Protein AF-A0A534V778-F1 (afdb_monomer)

Structure (mmCIF, N/CA/C/O backbone):
data_AF-A0A534V778-F1
#
_entry.id   AF-A0A534V778-F1
#
loop_
_atom_site.group_PDB
_atom_site.id
_atom_site.type_symbol
_atom_site.label_atom_id
_atom_site.label_alt_id
_atom_site.label_comp_id
_atom_site.label_asym_id
_atom_site.label_entity_id
_atom_site.label_seq_id
_atom_site.pdbx_PDB_ins_code
_atom_site.Cartn_x
_atom_site.Cartn_y
_atom_site.Cartn_z
_atom_site.occupancy
_atom_site.B_iso_or_equiv
_atom_site.auth_seq_id
_atom_site.auth_comp_id
_atom_site.auth_asym_id
_atom_site.auth_atom_id
_atom_site.pdbx_PDB_model_num
ATOM 1 N N . ASP A 1 1 ? 3.805 -15.260 -26.348 1.00 37.50 1 ASP A N 1
ATOM 2 C CA . ASP A 1 1 ? 5.259 -15.353 -26.569 1.00 37.50 1 ASP A CA 1
ATOM 3 C C . ASP A 1 1 ? 5.993 -15.102 -25.253 1.00 37.50 1 ASP A C 1
ATOM 5 O O . ASP A 1 1 ? 5.665 -14.122 -24.581 1.00 37.50 1 ASP A O 1
ATOM 9 N N . ARG A 1 2 ? 6.857 -16.034 -24.822 1.00 40.66 2 ARG A N 1
ATOM 10 C CA . ARG A 1 2 ? 7.474 -16.057 -23.475 1.00 40.66 2 ARG A CA 1
ATOM 11 C C . ARG A 1 2 ? 8.843 -15.369 -23.491 1.00 40.66 2 ARG A C 1
ATOM 13 O O . ARG A 1 2 ? 9.596 -15.509 -24.445 1.00 40.66 2 ARG A O 1
ATOM 20 N N . PHE A 1 3 ? 9.152 -14.636 -22.422 1.00 55.75 3 PHE A N 1
ATOM 21 C CA . PHE A 1 3 ? 10.410 -13.904 -22.260 1.00 55.75 3 PHE A CA 1
ATOM 22 C C . PHE A 1 3 ? 11.636 -14.821 -22.369 1.00 55.75 3 PHE A C 1
ATOM 24 O O . PHE A 1 3 ? 11.654 -15.916 -21.807 1.00 55.75 3 PHE A O 1
ATOM 31 N N . ARG A 1 4 ? 12.682 -14.331 -23.043 1.00 52.38 4 ARG A N 1
ATOM 32 C CA . ARG A 1 4 ? 14.013 -14.943 -23.086 1.00 52.38 4 ARG A CA 1
ATOM 33 C C . ARG A 1 4 ? 15.023 -13.935 -22.550 1.00 52.38 4 ARG A C 1
ATOM 35 O O . ARG A 1 4 ? 15.209 -12.872 -23.135 1.00 52.38 4 ARG A O 1
ATOM 42 N N . GLN A 1 5 ? 15.642 -14.262 -21.424 1.00 56.53 5 GLN A N 1
ATOM 43 C CA . GLN A 1 5 ? 16.745 -13.489 -20.864 1.00 56.53 5 GLN A CA 1
ATOM 44 C C . GLN A 1 5 ? 18.024 -13.831 -21.643 1.00 56.53 5 GLN A C 1
ATOM 46 O O . GLN A 1 5 ? 18.310 -15.006 -21.868 1.00 56.53 5 GLN A O 1
ATOM 51 N N . ALA A 1 6 ? 18.766 -12.819 -22.097 1.00 53.12 6 ALA A N 1
ATOM 52 C CA . ALA A 1 6 ? 20.103 -13.024 -22.656 1.00 53.12 6 ALA A CA 1
ATOM 53 C C . ALA A 1 6 ? 21.076 -13.406 -21.525 1.00 53.12 6 ALA A C 1
ATOM 55 O O . ALA A 1 6 ? 20.931 -12.902 -20.410 1.00 53.12 6 ALA A O 1
ATOM 56 N N . GLU A 1 7 ? 22.019 -14.316 -21.801 1.00 48.34 7 GLU A N 1
ATOM 57 C CA . GLU A 1 7 ? 22.928 -14.885 -20.797 1.00 48.34 7 GLU A CA 1
ATOM 58 C C . GLU A 1 7 ? 23.628 -13.810 -19.955 1.00 48.34 7 GLU A C 1
ATOM 60 O O . GLU A 1 7 ? 24.206 -12.845 -20.458 1.00 48.34 7 GLU A O 1
ATOM 65 N N . SER A 1 8 ? 23.546 -13.999 -18.639 1.00 46.34 8 SER A N 1
ATOM 66 C CA . SER A 1 8 ? 24.095 -13.106 -17.628 1.00 46.34 8 SER A CA 1
ATOM 67 C C . SER A 1 8 ? 25.599 -13.335 -17.497 1.00 46.34 8 SER A C 1
ATOM 69 O O . SER A 1 8 ? 26.031 -14.371 -16.997 1.00 46.34 8 SER A O 1
ATOM 71 N N . GLY A 1 9 ? 26.399 -12.345 -17.899 1.00 43.62 9 GLY A N 1
ATOM 72 C CA . GLY A 1 9 ? 27.812 -12.276 -17.533 1.00 43.62 9 GLY A CA 1
ATOM 73 C C . GLY A 1 9 ? 27.978 -12.360 -16.012 1.00 43.62 9 GLY A C 1
ATOM 74 O O . GLY A 1 9 ? 27.253 -11.707 -15.259 1.00 43.62 9 GLY A O 1
ATOM 75 N N . SER A 1 10 ? 28.908 -13.214 -15.591 1.00 43.44 10 SER A N 1
ATOM 76 C CA . SER A 1 10 ? 29.216 -13.613 -14.216 1.00 43.44 10 SER A CA 1
ATOM 77 C C . SER A 1 10 ? 29.656 -12.445 -13.323 1.00 43.44 10 SER A C 1
ATOM 79 O O . SER A 1 10 ? 30.830 -12.322 -12.989 1.00 43.44 10 SER A O 1
ATOM 81 N N . THR A 1 11 ? 28.723 -11.606 -12.887 1.00 43.28 11 THR A N 1
ATOM 82 C CA . THR A 1 11 ? 28.901 -10.707 -11.741 1.00 43.28 11 THR A CA 1
ATOM 83 C C . THR A 1 11 ? 27.539 -10.369 -11.148 1.00 43.28 11 THR A C 1
ATOM 85 O O . THR A 1 11 ? 26.915 -9.385 -11.533 1.00 43.28 11 THR A O 1
ATOM 88 N N . ARG A 1 12 ? 27.049 -11.159 -10.186 1.00 46.06 12 ARG A N 1
ATOM 89 C CA . ARG A 1 12 ? 26.122 -10.626 -9.175 1.00 46.06 12 ARG A CA 1
ATOM 90 C C . ARG A 1 12 ? 25.999 -11.552 -7.971 1.00 46.06 12 ARG A C 1
ATOM 92 O O . ARG A 1 12 ? 25.539 -12.679 -8.087 1.00 46.06 12 ARG A O 1
ATOM 99 N N . SER A 1 13 ? 26.387 -11.026 -6.815 1.00 40.41 13 SER A N 1
ATOM 100 C CA . SER A 1 13 ? 26.254 -11.656 -5.502 1.00 40.41 13 SER A CA 1
ATOM 101 C C . SER A 1 13 ? 24.854 -11.518 -4.892 1.00 40.41 13 SER A C 1
ATOM 103 O O . SER A 1 13 ? 24.574 -12.221 -3.940 1.00 40.41 13 SER A O 1
ATOM 105 N N . HIS A 1 14 ? 23.949 -10.693 -5.434 1.00 48.22 14 HIS A N 1
ATOM 106 C CA . HIS A 1 14 ? 22.546 -10.607 -4.994 1.00 48.22 14 HIS A CA 1
ATOM 107 C C . HIS A 1 14 ? 21.680 -10.105 -6.163 1.00 48.22 14 HIS A C 1
ATOM 109 O O . HIS A 1 14 ? 21.635 -8.907 -6.436 1.00 48.22 14 HIS A O 1
ATOM 115 N N . GLY A 1 15 ? 21.050 -10.993 -6.935 1.00 43.81 15 GLY A N 1
ATOM 116 C CA . GLY A 1 15 ? 20.272 -10.597 -8.116 1.00 43.81 15 GLY A CA 1
ATOM 117 C C . GLY A 1 15 ? 18.998 -11.416 -8.230 1.00 43.81 15 GLY A C 1
ATOM 118 O O . GLY A 1 15 ? 19.072 -12.590 -8.567 1.00 43.81 15 GLY A O 1
ATOM 119 N N . GLY A 1 16 ? 17.854 -10.800 -7.917 1.00 56.00 16 GLY A N 1
ATOM 120 C CA . GLY A 1 16 ? 16.536 -11.440 -7.906 1.00 56.00 16 GLY A CA 1
ATOM 121 C C . GLY A 1 16 ? 16.177 -12.163 -9.209 1.00 56.00 16 GLY A C 1
ATOM 122 O O . GLY A 1 16 ? 16.774 -11.922 -10.256 1.00 56.00 16 GLY A O 1
ATOM 123 N N . LEU A 1 17 ? 15.161 -13.028 -9.130 1.00 66.06 17 LEU A N 1
ATOM 124 C CA . LEU A 1 17 ? 14.741 -14.045 -10.114 1.00 66.06 17 LEU A CA 1
ATOM 125 C C . LEU A 1 17 ? 14.442 -13.557 -11.553 1.00 66.06 17 LEU A C 1
ATOM 127 O O . LEU A 1 17 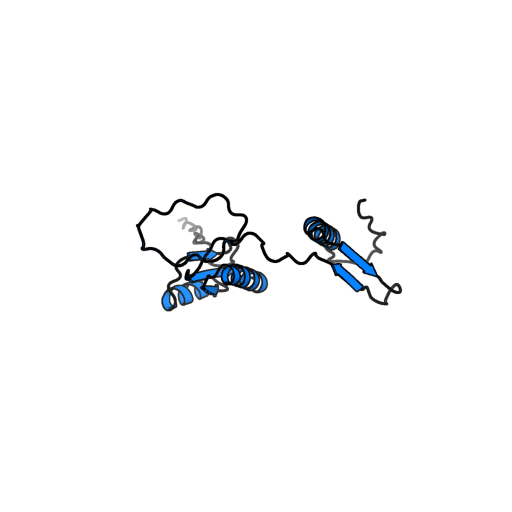? 13.979 -14.337 -12.377 1.00 66.06 17 LEU A O 1
ATOM 131 N N . GLY A 1 18 ? 14.636 -12.276 -11.877 1.00 64.81 18 GLY A N 1
ATOM 132 C CA . GLY A 1 18 ? 14.377 -11.725 -13.212 1.00 64.81 18 GLY A CA 1
ATOM 133 C C . GLY A 1 18 ? 12.890 -11.634 -13.573 1.00 64.81 18 GLY A C 1
ATOM 134 O O . GLY A 1 18 ? 12.548 -11.294 -14.702 1.00 64.81 18 GLY A O 1
ATOM 135 N N . LEU A 1 19 ? 11.994 -11.903 -12.619 1.00 74.31 19 LEU A N 1
ATOM 136 C CA . LEU A 1 19 ? 10.550 -11.996 -12.851 1.00 74.31 19 LEU A CA 1
ATOM 137 C C . LEU A 1 19 ? 9.838 -10.639 -12.931 1.00 74.31 19 LEU A C 1
ATOM 139 O O . LEU A 1 19 ? 8.734 -10.573 -13.465 1.00 74.31 19 LEU A O 1
ATOM 143 N N . GLY A 1 20 ? 10.449 -9.558 -12.436 1.00 75.81 20 GLY A N 1
ATOM 144 C CA . GLY A 1 20 ? 9.768 -8.268 -12.250 1.00 75.81 20 GLY A CA 1
ATOM 145 C C . GLY A 1 20 ? 9.090 -7.726 -13.513 1.00 75.81 20 GLY A C 1
ATOM 146 O O . GLY A 1 20 ? 7.936 -7.309 -13.466 1.00 75.81 20 GLY A O 1
ATOM 147 N N . LEU A 1 21 ? 9.750 -7.811 -14.672 1.00 80.62 21 LEU A N 1
ATOM 148 C CA . LEU A 1 21 ? 9.174 -7.314 -15.926 1.00 80.62 21 LEU A CA 1
ATOM 149 C C . LEU A 1 21 ? 8.091 -8.245 -16.496 1.00 80.62 21 LEU A C 1
ATOM 151 O O . LEU A 1 21 ? 7.163 -7.778 -17.154 1.00 80.62 21 LEU A O 1
ATOM 155 N N . ALA A 1 22 ? 8.183 -9.551 -16.227 1.00 77.00 22 ALA A N 1
ATOM 156 C CA . ALA A 1 22 ? 7.157 -10.507 -16.629 1.00 77.00 22 ALA A CA 1
ATOM 157 C C . ALA A 1 22 ? 5.861 -10.293 -15.836 1.00 77.00 22 ALA A C 1
ATOM 159 O O . ALA A 1 22 ? 4.780 -10.306 -16.425 1.00 77.00 22 ALA A O 1
ATOM 160 N N . ILE A 1 23 ? 5.977 -10.019 -14.531 1.00 81.81 23 ILE A N 1
ATOM 161 C CA . ILE A 1 23 ? 4.840 -9.666 -13.671 1.00 81.81 23 ILE A CA 1
ATOM 162 C C . ILE A 1 23 ? 4.233 -8.337 -14.128 1.00 81.81 23 ILE A C 1
ATOM 164 O O . ILE A 1 23 ? 3.031 -8.274 -14.375 1.00 81.81 23 ILE A O 1
ATOM 168 N N . ALA A 1 24 ? 5.058 -7.302 -14.324 1.00 82.00 24 ALA A N 1
ATOM 169 C CA . ALA A 1 24 ? 4.589 -5.995 -14.783 1.00 82.00 24 ALA A CA 1
ATOM 170 C C . ALA A 1 24 ? 3.845 -6.083 -16.125 1.00 82.00 24 ALA A C 1
ATOM 172 O O . ALA A 1 24 ? 2.764 -5.516 -16.268 1.00 82.00 24 ALA A O 1
ATOM 173 N N . ARG A 1 25 ? 4.373 -6.842 -17.096 1.00 81.12 25 ARG A N 1
ATOM 174 C CA . ARG A 1 25 ? 3.690 -7.060 -18.377 1.00 81.12 25 ARG A CA 1
ATOM 175 C C . ARG A 1 25 ? 2.359 -7.780 -18.201 1.00 81.12 25 ARG A C 1
ATOM 177 O O . ARG A 1 25 ? 1.375 -7.334 -18.772 1.00 81.12 25 ARG A O 1
ATOM 184 N N . ASN A 1 26 ? 2.322 -8.854 -17.414 1.00 81.69 26 ASN A N 1
ATOM 185 C CA . ASN A 1 26 ? 1.083 -9.591 -17.179 1.00 81.69 26 ASN A CA 1
ATOM 186 C C . ASN A 1 26 ? 0.007 -8.694 -16.551 1.00 81.69 26 ASN A C 1
ATOM 188 O O . ASN A 1 26 ? -1.140 -8.723 -16.980 1.00 81.69 26 ASN A O 1
ATOM 192 N N . LEU A 1 27 ? 0.381 -7.852 -15.583 1.00 84.06 27 LEU A N 1
ATOM 193 C CA . LEU A 1 27 ? -0.540 -6.891 -14.977 1.00 84.06 27 LEU A CA 1
ATOM 194 C C . LEU A 1 27 ? -1.056 -5.881 -16.007 1.00 84.06 27 LEU A C 1
ATOM 196 O O . LEU A 1 27 ? -2.257 -5.653 -16.074 1.00 84.06 27 LEU A O 1
ATOM 200 N N . VAL A 1 28 ? -0.187 -5.310 -16.840 1.00 85.06 28 VAL A N 1
ATOM 201 C CA . VAL A 1 28 ? -0.598 -4.352 -17.881 1.00 85.06 28 VAL A CA 1
ATOM 202 C C . VAL A 1 28 ? -1.510 -5.000 -18.929 1.00 85.06 28 VAL A C 1
ATOM 204 O O . VAL A 1 28 ? -2.519 -4.401 -19.302 1.00 85.06 28 VAL A O 1
ATOM 207 N N . ASP A 1 29 ? -1.197 -6.226 -19.355 1.00 82.50 29 ASP A N 1
ATOM 208 C CA . ASP A 1 29 ? -2.008 -6.990 -20.310 1.00 82.50 29 ASP A CA 1
ATOM 209 C C . ASP A 1 29 ? -3.400 -7.301 -19.716 1.00 82.50 29 ASP A C 1
ATOM 211 O O . ASP A 1 29 ? -4.410 -7.146 -20.404 1.00 82.50 29 ASP A O 1
ATOM 215 N N . LEU A 1 30 ? -3.480 -7.651 -18.423 1.00 81.94 30 LEU A N 1
ATOM 216 C CA . LEU A 1 30 ? -4.753 -7.858 -17.712 1.00 81.94 30 LEU A CA 1
ATOM 217 C C . LEU A 1 30 ? -5.616 -6.590 -17.642 1.00 81.94 30 LEU A C 1
ATOM 219 O O . LEU A 1 30 ? -6.838 -6.683 -17.687 1.00 81.94 30 LEU A O 1
ATOM 223 N N . HIS A 1 31 ? -4.998 -5.410 -17.578 1.00 77.50 31 HIS A N 1
ATOM 224 C CA . HIS A 1 31 ? -5.710 -4.130 -17.620 1.00 77.50 31 HIS A CA 1
ATOM 225 C C . HIS A 1 31 ? -6.095 -3.703 -19.050 1.00 77.50 31 HIS A C 1
ATOM 227 O O . HIS A 1 31 ? -6.587 -2.593 -19.238 1.00 77.50 31 HIS A O 1
ATOM 233 N N . GLY A 1 32 ? -5.853 -4.535 -20.071 1.00 82.44 32 GLY A N 1
ATOM 234 C CA . GLY A 1 32 ? -6.097 -4.182 -21.475 1.00 82.44 32 GLY A CA 1
ATOM 235 C C . GLY A 1 32 ? -5.175 -3.073 -21.992 1.00 82.44 32 GLY A C 1
ATOM 236 O O . GLY A 1 32 ? -5.508 -2.383 -22.956 1.00 82.44 32 GLY A O 1
ATOM 237 N N . GLY A 1 33 ? -4.045 -2.861 -21.317 1.00 87.56 33 GLY A N 1
ATOM 238 C CA . GLY A 1 33 ? -3.041 -1.869 -21.665 1.00 87.56 33 GLY A CA 1
ATOM 239 C C . GLY A 1 33 ? -1.920 -2.421 -22.542 1.00 87.56 33 GLY A C 1
ATOM 240 O O . GLY A 1 33 ? -2.015 -3.493 -23.134 1.00 87.56 33 GLY A O 1
ATOM 241 N N . GLY A 1 34 ? -0.816 -1.681 -22.613 1.00 88.81 34 GLY A N 1
ATOM 242 C CA . GLY A 1 34 ? 0.405 -2.115 -23.285 1.00 88.81 34 GLY A CA 1
ATOM 243 C C . GLY A 1 34 ? 1.663 -1.574 -22.615 1.00 88.81 34 GLY A C 1
ATOM 244 O O . GLY A 1 34 ? 1.688 -0.434 -22.149 1.00 88.81 34 GLY A O 1
ATOM 245 N N . VAL A 1 35 ? 2.723 -2.385 -22.592 1.00 90.88 35 VAL A N 1
ATOM 246 C CA . VAL A 1 35 ? 4.049 -2.011 -22.076 1.00 90.88 35 VAL A CA 1
ATOM 247 C C . VAL A 1 35 ? 5.111 -2.122 -23.173 1.00 90.88 35 VAL A C 1
ATOM 249 O O . VAL A 1 35 ? 5.135 -3.089 -23.938 1.00 90.88 35 VAL A O 1
ATOM 252 N N . ARG A 1 36 ? 6.001 -1.129 -23.271 1.00 89.44 36 ARG A N 1
ATOM 253 C CA . ARG A 1 36 ? 7.131 -1.090 -24.217 1.00 89.44 36 ARG A CA 1
ATOM 254 C C . ARG A 1 36 ? 8.410 -0.663 -23.507 1.00 89.44 36 ARG A C 1
ATOM 256 O O . ARG A 1 36 ? 8.356 0.060 -22.520 1.00 89.44 36 ARG A O 1
ATOM 263 N N . ALA A 1 37 ? 9.554 -1.084 -24.036 1.00 89.81 37 ALA A N 1
ATOM 264 C CA . ALA A 1 37 ? 10.869 -0.665 -23.567 1.00 89.81 37 ALA A CA 1
ATOM 265 C C . ALA A 1 37 ? 11.721 -0.206 -24.754 1.00 89.81 37 ALA A C 1
ATOM 267 O O . ALA A 1 37 ? 11.724 -0.860 -25.798 1.00 89.81 37 ALA A O 1
ATOM 268 N N . ALA A 1 38 ? 12.445 0.898 -24.592 1.00 90.19 38 ALA A N 1
ATOM 269 C CA . ALA A 1 38 ? 13.370 1.429 -25.584 1.00 90.19 38 ALA A CA 1
ATOM 270 C C . ALA A 1 38 ? 14.698 1.804 -24.917 1.00 90.19 38 ALA A C 1
ATOM 272 O O . ALA A 1 38 ? 14.721 2.372 -23.827 1.00 90.19 38 ALA A O 1
ATOM 273 N N . SER A 1 39 ? 15.814 1.496 -25.572 1.00 93.06 39 SER A N 1
ATOM 274 C CA . SER A 1 39 ? 17.152 1.894 -25.135 1.00 93.06 39 SER A CA 1
ATOM 275 C C . SER A 1 39 ? 17.990 2.263 -26.357 1.00 93.06 39 SER A C 1
ATOM 277 O O . SER A 1 39 ? 17.963 1.523 -27.341 1.00 93.06 39 SER A O 1
ATOM 279 N N . PRO A 1 40 ? 18.757 3.364 -26.313 1.00 91.38 40 PRO A N 1
ATOM 280 C CA . PRO A 1 40 ? 19.687 3.711 -27.382 1.00 91.38 40 PRO A CA 1
ATOM 281 C C . PRO A 1 40 ? 20.993 2.892 -27.345 1.00 91.38 40 PRO A C 1
ATOM 283 O O . PRO A 1 40 ? 21.883 3.145 -28.153 1.00 91.38 40 PRO A O 1
ATOM 286 N N . GLY A 1 41 ? 21.136 1.927 -26.425 1.00 86.56 41 GLY A N 1
ATOM 287 C CA . GLY A 1 41 ? 22.268 0.997 -26.372 1.00 86.56 41 GLY A CA 1
ATOM 288 C C . GLY A 1 41 ? 22.817 0.763 -24.963 1.00 86.56 41 GLY A C 1
ATOM 289 O O . GLY A 1 41 ? 22.405 1.392 -23.986 1.00 86.56 41 GLY A O 1
ATOM 290 N N . ALA A 1 42 ? 23.782 -0.154 -24.854 1.00 89.31 42 ALA A N 1
ATOM 291 C CA . ALA A 1 42 ? 24.426 -0.492 -23.586 1.00 89.31 42 ALA A CA 1
ATOM 292 C C . ALA A 1 42 ? 25.036 0.749 -22.908 1.00 89.31 42 ALA A C 1
ATOM 294 O O . ALA A 1 42 ? 25.656 1.590 -23.556 1.00 89.31 42 ALA A O 1
ATOM 295 N N . GLY A 1 43 ? 24.835 0.877 -21.593 1.00 88.81 43 GLY A N 1
ATOM 296 C CA . GLY A 1 43 ? 25.334 2.014 -20.811 1.00 88.81 43 GLY A CA 1
ATOM 297 C C . GLY A 1 43 ? 24.599 3.342 -21.041 1.00 88.81 43 GLY A C 1
ATOM 298 O O . GLY A 1 43 ? 24.990 4.348 -20.459 1.00 88.81 43 GLY A O 1
ATOM 299 N N . ARG A 1 44 ? 23.531 3.374 -21.853 1.00 90.19 44 ARG A N 1
ATOM 300 C CA . ARG A 1 44 ? 22.743 4.592 -22.130 1.00 90.19 44 ARG A CA 1
ATOM 301 C C . ARG A 1 44 ? 21.386 4.638 -21.416 1.00 90.19 44 ARG A C 1
ATOM 303 O O . ARG A 1 44 ? 20.577 5.517 -21.694 1.00 90.19 44 ARG A O 1
ATOM 310 N N . GLY A 1 45 ? 21.144 3.694 -20.508 1.00 87.62 45 GLY A N 1
ATOM 311 C CA . GLY A 1 45 ? 19.865 3.536 -19.818 1.00 87.62 45 GLY A CA 1
ATOM 312 C C . GLY A 1 45 ? 18.769 2.938 -20.705 1.00 87.62 45 GLY A C 1
ATOM 313 O O . GLY A 1 45 ? 18.995 2.586 -21.864 1.00 87.62 45 GLY A O 1
ATOM 314 N N . ALA A 1 46 ? 17.575 2.791 -20.137 1.00 87.56 46 ALA A N 1
ATOM 315 C CA . ALA A 1 46 ? 16.389 2.304 -20.830 1.00 87.56 46 ALA A CA 1
ATOM 316 C C . ALA A 1 46 ? 15.151 3.056 -20.332 1.00 87.56 46 ALA A C 1
ATOM 318 O O . ALA A 1 46 ? 15.037 3.357 -19.144 1.00 87.56 46 ALA A O 1
ATOM 319 N N . THR A 1 47 ? 14.219 3.331 -21.238 1.00 91.31 47 THR A N 1
ATOM 320 C CA . THR A 1 47 ? 12.918 3.930 -20.943 1.00 91.31 47 THR A CA 1
ATOM 321 C C . THR A 1 47 ? 11.842 2.870 -21.114 1.00 91.31 47 THR A C 1
ATOM 323 O O . THR A 1 47 ? 11.751 2.240 -22.168 1.00 91.31 47 THR A O 1
ATOM 326 N N . PHE A 1 48 ? 11.018 2.690 -20.084 1.00 91.50 48 PHE A N 1
ATOM 327 C CA . PHE A 1 48 ? 9.850 1.816 -20.112 1.00 91.50 48 PHE A CA 1
ATOM 328 C C . PHE A 1 48 ? 8.591 2.679 -20.152 1.00 91.50 48 PHE A C 1
ATOM 330 O O . PHE A 1 48 ? 8.445 3.607 -19.361 1.00 91.50 48 PHE A O 1
ATOM 337 N N . THR A 1 49 ? 7.688 2.383 -21.079 1.00 90.88 49 THR A N 1
ATOM 338 C CA . THR A 1 49 ? 6.435 3.115 -21.271 1.00 90.88 49 THR A CA 1
ATOM 339 C C . THR A 1 49 ? 5.273 2.163 -21.047 1.00 90.88 49 THR A C 1
ATOM 341 O O . THR A 1 49 ? 5.174 1.143 -21.729 1.00 90.88 49 THR A O 1
ATOM 344 N N . VAL A 1 50 ? 4.396 2.505 -20.104 1.00 91.00 50 VAL A N 1
ATOM 345 C CA . VAL A 1 50 ? 3.161 1.774 -19.803 1.00 91.00 50 VAL A CA 1
ATOM 346 C C . VAL A 1 50 ? 1.973 2.624 -20.239 1.00 91.00 50 VAL A C 1
ATOM 348 O O . VAL A 1 50 ? 1.914 3.817 -19.953 1.00 91.00 50 VAL A O 1
ATOM 351 N N . THR A 1 51 ? 1.034 2.005 -20.942 1.00 90.25 51 THR A N 1
ATOM 352 C CA . THR A 1 51 ? -0.221 2.611 -21.398 1.00 90.25 51 THR A CA 1
ATOM 353 C C . THR A 1 51 ? -1.370 1.788 -20.846 1.00 90.25 51 THR A C 1
ATOM 355 O O . THR A 1 51 ? -1.361 0.571 -20.997 1.00 90.25 51 THR A O 1
ATOM 358 N N . LEU A 1 52 ? -2.334 2.428 -20.188 1.00 89.94 52 LEU A N 1
ATOM 359 C CA . LEU A 1 52 ? -3.515 1.776 -19.622 1.00 89.94 52 LEU A CA 1
ATOM 360 C C . LEU A 1 52 ? -4.770 2.492 -20.136 1.00 89.94 52 LEU A C 1
ATOM 362 O O . LEU A 1 52 ? -4.742 3.722 -20.260 1.00 89.94 52 LEU A O 1
ATOM 366 N N . PRO A 1 53 ? -5.855 1.765 -20.452 1.00 83.50 53 PRO A N 1
ATOM 367 C CA . PRO A 1 53 ? -7.119 2.392 -20.802 1.00 83.50 53 PRO A CA 1
ATOM 368 C C . PRO A 1 53 ? -7.657 3.164 -19.594 1.00 83.50 53 PRO A C 1
ATOM 370 O O . PRO A 1 53 ? -7.679 2.662 -18.472 1.00 83.50 53 PRO A O 1
ATOM 373 N N . LEU A 1 54 ? -8.106 4.397 -19.827 1.00 79.75 54 LEU A N 1
ATOM 374 C CA . LEU A 1 54 ? -8.842 5.143 -18.814 1.00 79.75 54 LEU A CA 1
ATOM 375 C C . LEU A 1 54 ? -10.184 4.441 -18.610 1.00 79.75 54 LEU A C 1
ATOM 377 O O . LEU A 1 54 ? -10.935 4.263 -19.571 1.00 79.75 54 LEU A O 1
ATOM 381 N N . A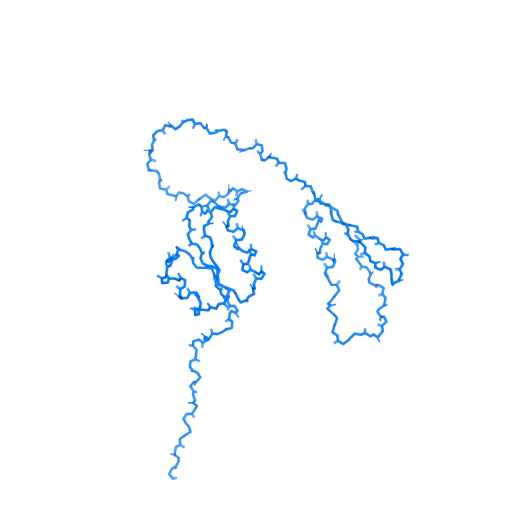LA A 1 55 ? -10.488 4.043 -17.375 1.00 65.12 55 ALA A N 1
ATOM 382 C CA . ALA A 1 55 ? -11.832 3.605 -17.033 1.00 65.12 55 ALA A CA 1
ATOM 383 C C . ALA A 1 55 ? -12.795 4.745 -17.401 1.00 65.12 55 ALA A C 1
ATOM 385 O O . ALA A 1 55 ? -12.687 5.855 -16.878 1.00 65.12 55 ALA A O 1
ATOM 386 N N . GLY A 1 56 ? -13.684 4.500 -18.367 1.00 55.16 56 GLY A N 1
ATOM 387 C CA . GLY A 1 56 ? -14.716 5.468 -18.726 1.00 55.16 56 GLY A CA 1
ATOM 388 C C . GLY A 1 56 ? -15.590 5.788 -17.508 1.00 55.16 56 GLY A C 1
ATOM 389 O O . GLY A 1 56 ? -15.643 4.989 -16.569 1.00 55.16 56 GLY A O 1
ATOM 390 N N . PRO A 1 57 ? -16.296 6.933 -17.491 1.00 46.25 57 PRO A N 1
ATOM 391 C CA . PRO A 1 57 ? -17.282 7.183 -16.449 1.00 46.25 57 PRO A CA 1
ATOM 392 C C . PRO A 1 57 ? -18.264 6.006 -16.430 1.00 46.25 57 PRO A C 1
ATOM 394 O O . PRO A 1 57 ? -18.845 5.687 -17.471 1.00 46.25 57 PRO A O 1
ATOM 397 N N . ARG A 1 58 ? -18.410 5.346 -15.269 1.00 45.81 58 ARG A N 1
ATOM 398 C CA . ARG A 1 58 ? -19.446 4.326 -15.031 1.00 45.81 58 ARG A CA 1
ATOM 399 C C . ARG A 1 58 ? -20.762 4.871 -15.580 1.00 45.81 58 ARG A C 1
ATOM 401 O O . ARG A 1 58 ? -21.257 5.888 -15.098 1.00 45.81 58 ARG A O 1
ATOM 408 N N . LYS A 1 59 ? -21.305 4.225 -16.610 1.00 46.41 59 LYS A N 1
ATOM 409 C CA . LYS A 1 59 ? -22.521 4.656 -17.318 1.00 46.41 59 LYS A CA 1
ATOM 410 C C . LYS A 1 59 ? -23.800 4.211 -16.600 1.00 46.41 59 LYS A C 1
ATOM 412 O O . LYS A 1 59 ? -24.895 4.369 -17.126 1.00 46.41 59 LYS A O 1
ATOM 417 N N . ASP A 1 60 ? -23.646 3.677 -15.397 1.00 47.03 60 ASP A N 1
ATOM 418 C CA . ASP A 1 60 ? -24.626 2.845 -14.717 1.00 47.03 60 ASP A CA 1
ATOM 419 C C . ASP A 1 60 ? -24.793 3.247 -13.242 1.00 47.03 60 ASP A C 1
ATOM 421 O O . ASP A 1 60 ? -25.312 2.477 -12.441 1.00 47.03 60 ASP A O 1
ATOM 425 N N . LEU A 1 61 ? -24.455 4.495 -12.885 1.00 42.69 61 LEU A N 1
ATOM 426 C CA . LEU A 1 61 ? -25.091 5.134 -11.730 1.00 42.69 61 LEU A CA 1
ATOM 427 C C . LEU A 1 61 ? -26.475 5.653 -12.158 1.00 42.69 61 LEU A C 1
ATOM 429 O O . LEU A 1 61 ? -26.543 6.583 -12.968 1.00 42.69 61 LEU A O 1
ATOM 433 N N . PRO A 1 62 ? -27.587 5.113 -11.624 1.00 43.47 62 PRO A N 1
ATOM 434 C CA . PRO A 1 62 ? -28.880 5.767 -11.750 1.00 43.47 62 PRO A CA 1
ATOM 435 C C . PRO A 1 62 ? -28.778 7.153 -11.105 1.00 43.47 62 PRO A C 1
ATOM 437 O O . PRO A 1 62 ? -28.244 7.289 -10.003 1.00 43.47 62 PRO A O 1
ATOM 440 N N . ALA A 1 63 ? -29.270 8.183 -11.795 1.00 47.28 63 ALA A N 1
ATOM 441 C CA . ALA A 1 63 ? -29.340 9.535 -11.251 1.00 47.28 63 ALA A CA 1
ATOM 442 C C . ALA A 1 63 ? -30.039 9.528 -9.871 1.00 47.28 63 ALA A C 1
ATOM 444 O O . ALA A 1 63 ? -31.006 8.777 -9.702 1.00 47.28 63 ALA A O 1
ATOM 445 N N . PRO A 1 64 ? -29.605 10.350 -8.893 1.00 41.25 64 PRO A N 1
ATOM 446 C CA . PRO A 1 64 ? -30.244 10.405 -7.584 1.00 41.25 64 PRO A CA 1
ATOM 447 C C . PRO A 1 64 ? -31.699 10.851 -7.742 1.00 41.25 64 PRO A C 1
ATOM 449 O O . PRO A 1 64 ? -31.981 11.991 -8.110 1.00 41.25 64 PRO A O 1
ATOM 452 N N . GLN A 1 65 ? -32.631 9.934 -7.501 1.00 42.59 65 GLN A N 1
ATOM 453 C CA . GLN A 1 65 ? -34.052 10.245 -7.465 1.00 42.59 65 GLN A CA 1
ATOM 454 C C . GLN A 1 65 ? -34.353 10.939 -6.121 1.00 42.59 65 GLN A C 1
ATOM 456 O O . GLN A 1 65 ? -33.838 10.486 -5.094 1.00 42.59 65 GLN A O 1
ATOM 461 N N . PRO A 1 66 ? -35.126 12.043 -6.086 1.00 43.34 66 PRO A N 1
ATOM 462 C CA . PRO A 1 66 ? -35.381 12.777 -4.849 1.00 43.34 66 PRO A CA 1
ATOM 463 C C . PRO A 1 66 ? -36.062 11.887 -3.807 1.00 43.34 66 PRO A C 1
ATOM 465 O O . PRO A 1 66 ? -36.994 11.148 -4.121 1.00 43.34 66 PRO A O 1
ATOM 468 N N . ALA A 1 67 ? -35.567 11.969 -2.573 1.00 44.78 67 ALA A N 1
ATOM 469 C CA . ALA A 1 67 ? -35.942 11.128 -1.447 1.00 44.78 67 ALA A CA 1
ATOM 470 C C . ALA A 1 67 ? -37.459 11.085 -1.193 1.00 44.78 67 ALA A C 1
ATOM 472 O O . ALA A 1 67 ? -38.085 12.109 -0.918 1.00 44.78 67 ALA A O 1
ATOM 473 N N . ALA A 1 68 ? -38.017 9.874 -1.182 1.00 40.81 68 ALA A N 1
ATOM 474 C CA . ALA A 1 68 ? -39.249 9.562 -0.471 1.00 40.81 68 ALA A CA 1
ATOM 475 C C . ALA A 1 68 ? -38.900 8.665 0.731 1.00 40.81 68 ALA A C 1
ATOM 477 O O . ALA A 1 68 ? -38.227 7.651 0.576 1.00 40.81 68 ALA A O 1
ATOM 478 N N . SER A 1 69 ? -39.319 9.138 1.905 1.00 37.09 69 SER A N 1
ATOM 479 C CA . SER A 1 69 ? -39.227 8.668 3.298 1.00 37.09 69 SER A CA 1
ATOM 480 C C . SER A 1 69 ? -38.640 7.278 3.644 1.00 37.09 69 SER A C 1
ATOM 482 O O . SER A 1 69 ? -38.924 6.285 2.979 1.00 37.09 69 SER A O 1
ATOM 484 N N . PRO A 1 70 ? -37.911 7.164 4.779 1.00 43.16 70 PRO A N 1
ATOM 485 C CA . PRO A 1 70 ? -37.230 5.936 5.179 1.00 43.16 70 PRO A CA 1
ATOM 486 C C . PRO A 1 70 ? -38.209 4.899 5.746 1.00 43.16 70 PRO A C 1
ATOM 488 O O . PRO A 1 70 ? -38.868 5.139 6.758 1.00 43.16 70 PRO A O 1
ATOM 491 N N . GLN A 1 71 ? -38.247 3.710 5.142 1.00 35.19 71 GLN A N 1
ATOM 492 C CA . GLN A 1 71 ? -38.654 2.492 5.844 1.00 35.19 71 GLN A CA 1
ATOM 493 C C . GLN A 1 71 ? -37.409 1.683 6.234 1.00 35.19 71 GLN A C 1
ATOM 495 O O . GLN A 1 71 ? -36.497 1.541 5.416 1.00 35.19 71 GLN A O 1
ATOM 500 N N . PRO A 1 72 ? -37.342 1.144 7.464 1.00 43.47 72 PRO A N 1
ATOM 501 C CA . PRO A 1 72 ? -36.209 0.349 7.908 1.00 43.47 72 PRO A CA 1
ATOM 502 C C . PRO A 1 72 ? -36.327 -1.077 7.356 1.00 43.47 72 PRO A C 1
ATOM 504 O O . PRO A 1 72 ? -37.071 -1.904 7.877 1.00 43.47 72 PRO A O 1
ATOM 507 N N . THR A 1 73 ? -35.576 -1.381 6.301 1.00 33.28 73 THR A N 1
ATOM 508 C CA . THR A 1 73 ? -35.269 -2.767 5.911 1.00 33.28 73 THR A CA 1
ATOM 509 C C . THR A 1 73 ? -33.941 -3.208 6.536 1.00 33.28 73 THR A C 1
ATOM 511 O O . THR A 1 73 ? -32.996 -2.418 6.538 1.00 33.28 73 THR A O 1
ATOM 514 N N . PRO A 1 74 ? -33.834 -4.448 7.054 1.00 44.28 74 PRO A N 1
ATOM 515 C CA . PRO A 1 74 ? -32.602 -4.958 7.656 1.00 44.28 74 PRO A CA 1
ATOM 516 C C . PRO A 1 74 ? -31.472 -5.049 6.615 1.00 44.28 74 PRO A C 1
ATOM 518 O O . PRO A 1 74 ? -31.759 -5.144 5.414 1.00 44.28 74 PRO A O 1
ATOM 521 N N . PRO A 1 75 ? -30.193 -5.037 7.039 1.00 43.47 75 PRO A N 1
ATOM 522 C CA . PRO A 1 75 ? -29.066 -5.034 6.121 1.00 43.47 75 PRO A CA 1
ATOM 523 C C . PRO A 1 75 ? -28.999 -6.389 5.418 1.00 43.47 75 PRO A C 1
ATOM 525 O O . PRO A 1 75 ? -28.513 -7.379 5.960 1.00 43.47 75 PRO A O 1
ATOM 528 N N . ARG A 1 76 ? -29.505 -6.448 4.184 1.00 39.03 76 ARG A N 1
ATOM 529 C CA . ARG A 1 76 ? -29.095 -7.495 3.254 1.00 39.03 76 ARG A CA 1
ATOM 530 C C . ARG A 1 76 ? -27.633 -7.229 2.933 1.00 39.03 76 ARG A C 1
ATOM 532 O O . ARG A 1 76 ? -27.319 -6.177 2.377 1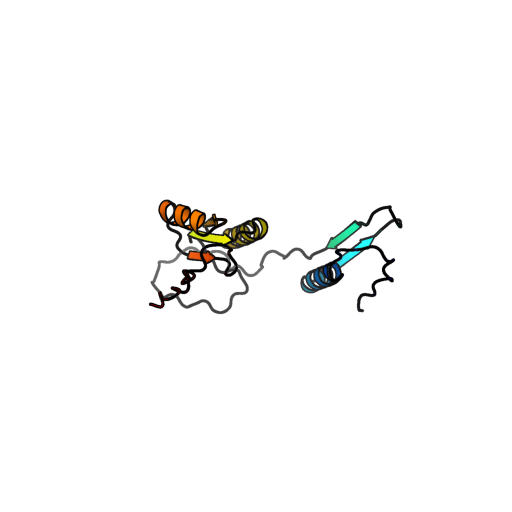.00 39.03 76 ARG A O 1
ATOM 539 N N . ALA A 1 77 ? -26.768 -8.176 3.288 1.00 46.72 77 ALA A N 1
ATOM 540 C CA . ALA A 1 77 ? -25.441 -8.281 2.707 1.00 46.72 77 ALA A CA 1
ATOM 541 C C . ALA A 1 77 ? -25.608 -8.170 1.186 1.00 46.72 77 ALA A C 1
ATOM 543 O O . ALA A 1 77 ? -26.273 -8.996 0.558 1.00 46.72 77 ALA A O 1
ATOM 544 N N . ARG A 1 78 ? -25.124 -7.066 0.615 1.00 45.28 78 ARG A N 1
ATOM 545 C CA . ARG A 1 78 ? -25.131 -6.850 -0.827 1.00 45.28 78 ARG A CA 1
ATOM 546 C C . ARG A 1 78 ? -24.036 -7.730 -1.411 1.00 45.28 78 ARG A C 1
ATOM 548 O O . ARG A 1 78 ? -22.906 -7.295 -1.585 1.00 45.28 78 ARG A O 1
ATOM 555 N N . GLU A 1 79 ? -24.374 -8.985 -1.656 1.00 49.06 79 GLU A N 1
ATOM 556 C CA . GLU A 1 79 ? -23.590 -9.857 -2.518 1.00 49.06 79 GLU A CA 1
ATOM 557 C C . GLU A 1 79 ? -23.776 -9.380 -3.967 1.00 49.06 79 GLU A C 1
ATOM 559 O O . GLU A 1 79 ? -24.896 -9.344 -4.475 1.00 49.06 79 GLU A O 1
ATOM 564 N N . GLY A 1 80 ? -22.677 -8.985 -4.616 1.00 43.97 80 GLY A N 1
ATOM 565 C CA . GLY A 1 80 ? -22.624 -8.771 -6.064 1.00 43.97 80 GLY A CA 1
ATOM 566 C C . GLY A 1 80 ? -22.843 -7.332 -6.533 1.00 43.97 80 GLY A C 1
ATOM 567 O O . GLY A 1 80 ? -23.853 -7.017 -7.155 1.00 43.97 80 GLY A O 1
ATOM 568 N N . GLY A 1 81 ? -21.856 -6.468 -6.309 1.00 40.66 81 GLY A N 1
ATOM 569 C CA . GLY A 1 81 ? -21.680 -5.234 -7.071 1.00 40.66 81 GLY A CA 1
ATOM 570 C C . GLY A 1 81 ? -20.201 -5.070 -7.387 1.00 40.66 81 GLY A C 1
ATOM 571 O O . GLY A 1 81 ? -19.382 -5.159 -6.481 1.00 40.66 81 GLY A O 1
ATOM 572 N N . ASP A 1 82 ? -19.864 -4.847 -8.655 1.00 54.09 82 ASP A N 1
ATOM 573 C CA . ASP A 1 82 ? -18.500 -4.676 -9.189 1.00 54.09 82 ASP A CA 1
ATOM 574 C C . ASP A 1 82 ? -17.882 -3.313 -8.783 1.00 54.09 82 ASP A C 1
ATOM 576 O O . ASP A 1 82 ? -17.262 -2.577 -9.559 1.00 54.09 82 ASP A O 1
ATOM 580 N N . GLY A 1 83 ? -18.156 -2.897 -7.548 1.00 57.94 83 GLY A N 1
ATOM 581 C CA . GLY A 1 83 ? -17.716 -1.652 -6.956 1.00 57.94 83 GLY A CA 1
ATOM 582 C C . GLY A 1 83 ? -17.235 -1.870 -5.538 1.00 57.94 83 GLY A C 1
ATOM 583 O O . GLY A 1 83 ? -17.783 -2.687 -4.805 1.00 57.94 83 GLY A O 1
ATOM 584 N N . MET A 1 84 ? -16.185 -1.129 -5.182 1.00 59.19 84 MET A N 1
ATOM 585 C CA . MET A 1 84 ? -15.660 -1.100 -3.824 1.00 59.19 84 MET A CA 1
ATOM 586 C C . MET A 1 84 ? -16.809 -0.895 -2.828 1.00 59.19 84 MET A C 1
ATOM 588 O O . MET A 1 84 ? -17.671 -0.045 -3.080 1.00 59.19 84 MET A O 1
ATOM 592 N N . PRO A 1 85 ? -16.850 -1.679 -1.737 1.00 69.69 85 PRO A N 1
ATOM 593 C CA . PRO A 1 85 ? -17.847 -1.499 -0.695 1.00 69.69 85 PRO A CA 1
ATOM 594 C C . PRO A 1 85 ? -17.770 -0.069 -0.154 1.00 69.69 85 PRO A C 1
ATOM 596 O O . PRO A 1 85 ? -16.683 0.484 -0.005 1.00 69.69 85 PRO A O 1
ATOM 599 N N . ASP A 1 86 ? -18.927 0.528 0.125 1.00 79.69 86 ASP A N 1
ATOM 600 C CA . ASP A 1 86 ? -19.001 1.827 0.788 1.00 79.69 86 ASP A CA 1
ATOM 601 C C . ASP A 1 86 ? -18.605 1.646 2.258 1.00 79.69 86 ASP A C 1
ATOM 603 O O . ASP A 1 86 ? -19.334 1.026 3.037 1.00 79.69 86 ASP A O 1
ATOM 607 N N . LEU A 1 87 ? -17.418 2.137 2.608 1.00 83.50 87 LEU A N 1
ATOM 608 C CA . LEU A 1 87 ? -16.882 2.151 3.970 1.00 83.50 87 LEU A CA 1
ATOM 609 C C . LEU A 1 87 ? -17.078 3.528 4.628 1.00 83.50 87 LEU A C 1
ATOM 611 O O . LEU A 1 87 ? -16.404 3.850 5.610 1.00 83.50 87 LEU A O 1
ATOM 615 N N . GLY A 1 88 ? -17.993 4.339 4.085 1.00 83.69 88 GLY A N 1
ATOM 616 C CA . GLY A 1 88 ? -18.326 5.683 4.532 1.00 83.69 88 GLY A CA 1
ATOM 617 C C . GLY A 1 88 ? -18.447 5.808 6.049 1.00 83.69 88 GLY A C 1
ATOM 618 O O . GLY A 1 88 ? -19.314 5.203 6.678 1.00 83.69 88 GLY A O 1
ATOM 619 N N . GLY A 1 89 ? -17.577 6.629 6.637 1.00 78.94 89 GLY A N 1
ATOM 620 C CA . GLY A 1 89 ? -17.621 6.964 8.062 1.00 78.94 89 GLY A CA 1
ATOM 621 C C . GLY A 1 89 ? -17.012 5.927 9.009 1.00 78.94 89 GLY A C 1
ATOM 622 O O . GLY A 1 89 ? -16.923 6.216 10.202 1.00 78.94 89 GLY A O 1
ATOM 623 N N . LEU A 1 90 ? -16.544 4.775 8.513 1.00 89.31 90 LEU A N 1
ATOM 624 C CA . LEU A 1 90 ? -15.801 3.817 9.334 1.00 89.31 90 LEU A CA 1
ATOM 625 C C . LEU A 1 90 ? -14.410 4.357 9.663 1.00 89.31 90 LEU A C 1
ATOM 627 O O . LEU A 1 90 ? -13.684 4.818 8.779 1.00 89.31 90 LEU A O 1
ATOM 631 N N . ARG A 1 91 ? -14.023 4.263 10.934 1.00 90.81 91 ARG A N 1
ATOM 632 C CA . ARG A 1 91 ? -12.664 4.540 11.399 1.00 90.81 91 ARG A CA 1
ATOM 633 C C . ARG A 1 91 ? -11.872 3.248 11.381 1.00 90.81 91 ARG A C 1
ATOM 635 O O . ARG A 1 91 ? -12.152 2.337 12.158 1.00 90.81 91 ARG A O 1
ATOM 642 N N . ILE A 1 92 ? -10.895 3.162 10.493 1.00 93.56 92 ILE A N 1
ATOM 643 C CA . ILE A 1 92 ? -10.101 1.951 10.304 1.00 93.56 92 ILE A CA 1
ATOM 644 C C . ILE A 1 92 ? -8.665 2.235 10.721 1.00 93.56 92 ILE A C 1
ATOM 646 O O . ILE A 1 92 ? -8.058 3.200 10.259 1.00 93.56 92 ILE A O 1
ATOM 650 N N . LEU A 1 93 ? -8.122 1.403 11.603 1.00 93.31 93 LEU A N 1
ATOM 651 C CA . LEU A 1 93 ? -6.707 1.428 11.950 1.00 93.31 93 LEU A CA 1
ATOM 652 C C . LEU A 1 93 ? -5.983 0.321 11.185 1.00 93.31 93 LEU A C 1
ATOM 654 O O . LEU A 1 93 ? -6.350 -0.843 11.308 1.00 93.31 93 LEU A O 1
ATOM 658 N N . VAL A 1 94 ? -4.970 0.688 10.409 1.00 94.06 94 VAL A N 1
ATOM 659 C CA . VAL A 1 94 ? -4.081 -0.227 9.686 1.00 94.06 94 VAL A CA 1
ATOM 660 C C . VAL A 1 94 ? -2.779 -0.356 10.470 1.00 94.06 94 VAL A C 1
ATOM 662 O O . VAL A 1 94 ? -2.199 0.663 10.840 1.00 94.06 94 VAL A O 1
ATOM 665 N N . VAL A 1 95 ? -2.329 -1.578 10.738 1.00 91.75 95 VAL A N 1
ATOM 666 C CA . VAL A 1 95 ? -1.090 -1.860 11.466 1.00 91.75 95 VAL A CA 1
ATOM 667 C C . VAL A 1 95 ? -0.186 -2.722 10.604 1.00 91.75 95 VAL A C 1
ATOM 669 O O . VAL A 1 95 ? -0.501 -3.881 10.361 1.00 91.75 95 VAL A O 1
ATOM 672 N N . ASP A 1 96 ? 0.917 -2.148 10.147 1.00 90.81 96 ASP A N 1
ATOM 673 C CA . ASP A 1 96 ? 1.918 -2.810 9.308 1.00 90.81 96 ASP A CA 1
ATOM 674 C C . ASP A 1 96 ? 3.259 -2.091 9.535 1.00 90.81 96 ASP A C 1
ATOM 676 O O . ASP A 1 96 ? 3.282 -0.862 9.671 1.00 90.81 96 ASP A O 1
ATOM 680 N N . ASP A 1 97 ? 4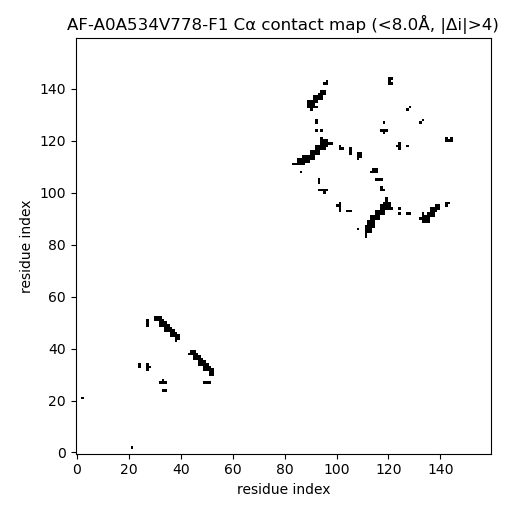.363 -2.823 9.670 1.00 88.50 97 ASP A N 1
ATOM 681 C CA . ASP A 1 97 ? 5.686 -2.229 9.881 1.00 88.50 97 ASP A CA 1
ATOM 682 C C . ASP A 1 97 ? 6.271 -1.635 8.588 1.00 88.50 97 ASP A C 1
ATOM 684 O O . ASP A 1 97 ? 7.127 -0.740 8.652 1.00 88.50 97 ASP A O 1
ATOM 688 N N . GLU A 1 98 ? 5.748 -2.043 7.430 1.00 89.19 98 GLU A N 1
ATOM 689 C CA . GLU A 1 98 ? 6.100 -1.518 6.117 1.00 89.19 98 GLU A CA 1
ATOM 690 C C . GLU A 1 98 ? 5.287 -0.247 5.798 1.00 89.19 98 GLU A C 1
ATOM 692 O O . GLU A 1 98 ? 4.060 -0.248 5.648 1.00 89.19 98 GLU A O 1
ATOM 697 N N . VAL A 1 99 ? 5.990 0.880 5.652 1.00 88.94 99 VAL A N 1
ATOM 698 C CA . VAL A 1 99 ? 5.368 2.198 5.418 1.00 88.94 99 VAL A CA 1
ATOM 699 C C . VAL A 1 99 ? 4.588 2.223 4.104 1.00 88.94 99 VAL A C 1
ATOM 701 O O . VAL A 1 99 ? 3.445 2.682 4.079 1.00 88.94 99 VAL A O 1
ATOM 704 N N . ASP A 1 100 ? 5.172 1.679 3.036 1.00 87.94 100 ASP A N 1
ATOM 705 C CA . ASP A 1 100 ? 4.561 1.670 1.706 1.00 87.94 100 ASP A CA 1
ATOM 706 C C . ASP A 1 100 ? 3.253 0.856 1.692 1.00 87.94 100 ASP A C 1
ATOM 708 O O . ASP A 1 100 ? 2.281 1.238 1.032 1.00 87.94 100 ASP A O 1
ATOM 712 N N . ALA A 1 101 ? 3.193 -0.245 2.454 1.00 87.88 101 ALA A N 1
ATOM 713 C CA . ALA A 1 101 ? 1.989 -1.064 2.592 1.00 87.88 101 ALA A CA 1
ATOM 714 C C . ALA A 1 101 ? 0.890 -0.311 3.355 1.00 87.88 101 ALA A C 1
ATOM 716 O O . ALA A 1 101 ? -0.247 -0.223 2.879 1.00 87.88 101 ALA A O 1
ATOM 717 N N . CYS A 1 102 ? 1.242 0.300 4.492 1.00 90.25 102 CYS A N 1
ATOM 718 C CA . CYS A 1 102 ? 0.348 1.164 5.263 1.00 90.25 102 CYS A CA 1
ATOM 719 C C . CYS A 1 102 ? -0.280 2.266 4.397 1.00 90.25 102 CYS A C 1
ATOM 721 O O . CYS A 1 102 ? -1.500 2.457 4.420 1.00 90.25 102 CYS A O 1
ATOM 723 N N . GLU A 1 103 ? 0.538 2.984 3.624 1.00 90.69 103 GLU A N 1
ATOM 724 C CA . GLU A 1 103 ? 0.077 4.074 2.762 1.00 90.69 103 GLU A CA 1
ATOM 725 C C . GLU A 1 103 ? -0.844 3.569 1.648 1.00 90.69 103 GLU A C 1
ATOM 727 O O . GLU A 1 103 ? -1.926 4.128 1.440 1.00 90.69 103 GLU A O 1
ATOM 732 N N . ALA A 1 104 ? -0.469 2.482 0.968 1.00 89.19 104 ALA A N 1
ATOM 733 C CA . ALA A 1 104 ? -1.284 1.896 -0.092 1.00 89.19 104 ALA A CA 1
ATOM 734 C C . ALA A 1 104 ? -2.670 1.462 0.418 1.00 89.19 104 ALA A C 1
ATOM 736 O O . ALA A 1 104 ? -3.690 1.750 -0.220 1.00 89.19 104 ALA A O 1
ATOM 737 N N . ILE A 1 105 ? -2.723 0.813 1.586 1.00 90.75 105 ILE A N 1
ATOM 738 C CA . ILE A 1 105 ? -3.978 0.371 2.207 1.00 90.75 105 ILE A CA 1
ATOM 739 C C . ILE A 1 105 ? -4.808 1.580 2.652 1.00 90.75 105 ILE A C 1
ATOM 741 O O . ILE A 1 105 ? -6.006 1.632 2.371 1.00 90.75 105 ILE A O 1
ATOM 745 N N . ALA A 1 106 ? -4.196 2.579 3.293 1.00 91.25 106 ALA A N 1
ATOM 746 C CA . ALA A 1 106 ? -4.899 3.785 3.729 1.00 91.25 106 ALA A CA 1
ATOM 747 C C . ALA A 1 106 ? -5.523 4.549 2.550 1.00 91.25 106 ALA A C 1
ATOM 749 O O . ALA A 1 106 ? -6.673 4.985 2.642 1.00 91.25 106 ALA A O 1
ATOM 750 N N . VAL A 1 107 ? -4.812 4.654 1.421 1.00 90.88 107 VAL A N 1
ATOM 751 C CA . VAL A 1 107 ? -5.345 5.250 0.186 1.00 90.88 107 VAL A CA 1
ATOM 752 C C . VAL A 1 107 ? -6.535 4.447 -0.335 1.00 90.88 107 VAL A C 1
ATOM 754 O O . VAL A 1 107 ? -7.577 5.031 -0.634 1.00 90.88 107 VAL A O 1
ATOM 757 N N . ALA A 1 108 ? -6.426 3.118 -0.410 1.00 88.50 108 ALA A N 1
ATOM 758 C CA . ALA A 1 108 ? -7.517 2.266 -0.881 1.00 88.50 108 ALA A CA 1
ATOM 759 C C . ALA A 1 108 ? -8.775 2.379 0.002 1.00 88.50 108 ALA A C 1
ATOM 761 O O . ALA A 1 108 ? -9.890 2.481 -0.516 1.00 88.50 108 ALA A O 1
ATOM 762 N N . LEU A 1 109 ? -8.601 2.421 1.325 1.00 90.00 109 LEU A N 1
ATOM 763 C CA . LEU A 1 109 ? -9.687 2.614 2.289 1.00 90.00 109 LEU A CA 1
ATOM 764 C C . LEU A 1 109 ? -10.298 4.020 2.193 1.00 90.00 109 LEU A C 1
ATOM 766 O O . LEU A 1 109 ? -11.520 4.163 2.235 1.00 90.00 109 LEU A O 1
ATOM 770 N N . GLY A 1 110 ? -9.472 5.050 1.998 1.00 88.00 110 GLY A N 1
ATOM 771 C CA . GLY A 1 110 ? -9.934 6.423 1.784 1.00 88.00 110 GLY A CA 1
ATOM 772 C C . GLY A 1 110 ? -10.762 6.573 0.506 1.00 88.00 110 GLY A C 1
ATOM 773 O O . GLY A 1 110 ? -11.802 7.230 0.516 1.00 88.00 110 GLY A O 1
ATOM 774 N N . LEU A 1 111 ? -10.366 5.898 -0.580 1.00 86.19 111 LEU A N 1
ATOM 775 C CA . LEU A 1 111 ? -11.151 5.833 -1.820 1.00 86.19 111 LEU A CA 1
ATOM 776 C C . LEU A 1 111 ? -12.504 5.124 -1.631 1.00 86.19 111 LEU A C 1
ATOM 778 O O . LEU A 1 111 ? -13.446 5.415 -2.365 1.00 86.19 111 LEU A O 1
ATOM 782 N N . ALA A 1 112 ? -12.613 4.232 -0.642 1.00 84.56 112 ALA A N 1
ATOM 783 C CA . ALA A 1 112 ? -13.864 3.595 -0.228 1.00 84.56 112 ALA A CA 1
ATOM 784 C C . ALA A 1 112 ? -14.704 4.449 0.745 1.00 84.56 112 ALA A C 1
ATOM 786 O O . ALA A 1 112 ? -15.768 4.006 1.172 1.00 84.56 112 ALA A O 1
ATOM 787 N N . GLY A 1 113 ? -14.242 5.649 1.121 1.00 85.75 113 GLY A N 1
ATOM 788 C CA . GLY A 1 113 ? -14.942 6.554 2.040 1.00 85.75 113 GLY A CA 1
ATOM 789 C C . GLY A 1 113 ? -14.645 6.333 3.529 1.00 85.75 113 GLY A C 1
ATOM 790 O O . GLY A 1 113 ? -15.244 7.008 4.373 1.00 85.75 113 GLY A O 1
ATOM 791 N N . ALA A 1 114 ? -13.723 5.429 3.872 1.00 90.06 114 ALA A N 1
ATOM 792 C CA . ALA A 1 114 ? -13.302 5.228 5.255 1.00 90.06 114 ALA A CA 1
ATOM 793 C C . ALA A 1 114 ? -12.362 6.345 5.728 1.00 90.06 114 ALA A C 1
ATOM 795 O O . ALA A 1 114 ? -11.583 6.914 4.961 1.00 90.06 114 ALA A O 1
ATOM 796 N N . ASN A 1 115 ? -12.377 6.610 7.030 1.00 91.19 115 ASN A N 1
ATOM 797 C CA . ASN A 1 115 ? -11.344 7.389 7.694 1.00 91.19 115 ASN A CA 1
ATOM 798 C C . ASN A 1 115 ? -10.276 6.410 8.185 1.00 91.19 115 ASN A C 1
ATOM 800 O O . ASN A 1 115 ? -10.524 5.671 9.133 1.00 91.19 115 ASN A O 1
ATOM 804 N N . ALA A 1 116 ? -9.126 6.355 7.516 1.00 92.31 116 ALA A N 1
ATOM 805 C CA . ALA A 1 116 ? -8.052 5.428 7.855 1.00 92.31 116 ALA A CA 1
ATOM 806 C C . ALA A 1 116 ? -6.922 6.129 8.627 1.00 92.31 116 ALA A C 1
ATOM 808 O O . ALA A 1 116 ? -6.507 7.233 8.272 1.00 92.31 116 ALA A O 1
ATOM 809 N N . ARG A 1 117 ? -6.388 5.465 9.655 1.00 93.94 117 ARG A N 1
ATOM 810 C CA . ARG A 1 117 ? -5.103 5.805 10.287 1.00 93.94 117 ARG A CA 1
ATOM 811 C C . ARG A 1 117 ? -4.171 4.609 10.232 1.00 93.94 117 ARG A C 1
ATOM 813 O O . ARG A 1 117 ? -4.626 3.472 10.195 1.00 93.94 117 ARG A O 1
ATOM 820 N N . THR A 1 118 ? -2.876 4.878 10.263 1.00 93.69 118 THR A N 1
ATOM 821 C CA . THR A 1 118 ? -1.825 3.863 10.198 1.00 93.69 118 THR A CA 1
ATOM 82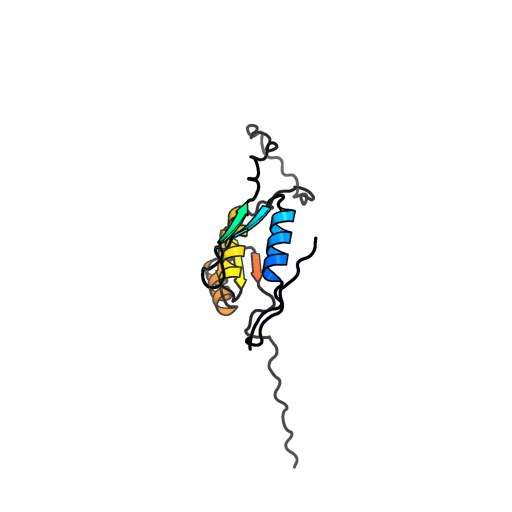2 C C . THR A 1 118 ? -1.037 3.840 11.501 1.00 93.69 118 THR A C 1
ATOM 824 O O . THR A 1 118 ? -0.814 4.891 12.105 1.00 93.69 118 THR A O 1
ATOM 827 N N . ALA A 1 119 ? -0.580 2.664 11.905 1.00 90.44 119 ALA A N 1
ATOM 828 C CA . ALA A 1 119 ? 0.361 2.460 12.994 1.00 90.44 119 ALA A CA 1
ATOM 829 C C . ALA A 1 119 ? 1.434 1.465 12.549 1.00 90.44 119 ALA A C 1
ATOM 831 O O . ALA A 1 119 ? 1.144 0.529 11.814 1.00 90.44 119 ALA A O 1
ATOM 832 N N . ARG A 1 120 ? 2.673 1.648 13.011 1.00 89.19 120 ARG A N 1
ATOM 833 C CA . ARG A 1 120 ? 3.815 0.823 12.547 1.00 89.19 120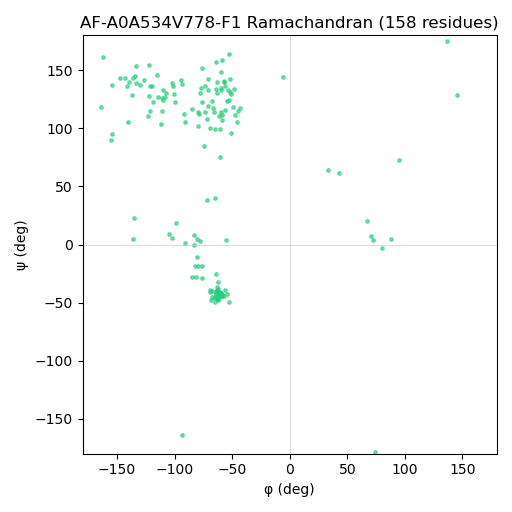 ARG A CA 1
ATOM 834 C C . ARG A 1 120 ? 4.255 -0.265 13.518 1.00 89.19 120 ARG A C 1
ATOM 836 O O . ARG A 1 120 ? 5.305 -0.873 13.364 1.00 89.19 120 ARG A O 1
ATOM 843 N N . SER A 1 121 ? 3.512 -0.430 14.606 1.00 86.44 121 SER A N 1
ATOM 844 C CA . SER A 1 121 ? 3.764 -1.452 15.620 1.00 86.44 121 SER A CA 1
ATOM 845 C C . SER A 1 121 ? 2.524 -1.651 16.481 1.00 86.44 121 SER A C 1
ATOM 847 O O . SER A 1 121 ? 1.686 -0.751 16.586 1.00 86.44 121 SER A O 1
ATOM 849 N N . ALA A 1 122 ? 2.452 -2.781 17.186 1.00 84.50 122 ALA A N 1
ATOM 850 C CA . ALA A 1 122 ? 1.388 -3.042 18.154 1.00 84.50 122 ALA A CA 1
ATOM 851 C C . ALA A 1 122 ? 1.297 -1.950 19.240 1.00 84.50 122 ALA A C 1
ATOM 853 O O . ALA A 1 122 ? 0.204 -1.525 19.609 1.00 84.50 122 ALA A O 1
ATOM 854 N N . ARG A 1 123 ? 2.439 -1.434 19.722 1.00 85.69 123 ARG A N 1
ATOM 855 C CA . ARG A 1 123 ? 2.470 -0.355 20.727 1.00 85.69 123 ARG A CA 1
ATOM 856 C C . ARG A 1 123 ? 1.877 0.949 20.192 1.00 85.69 123 ARG A C 1
ATOM 858 O O . ARG A 1 123 ? 1.119 1.605 20.899 1.00 85.69 123 ARG A O 1
ATOM 865 N N . ASP A 1 124 ? 2.242 1.326 18.973 1.00 87.69 124 ASP A N 1
ATOM 866 C CA . ASP A 1 124 ? 1.720 2.527 18.315 1.00 87.69 124 ASP A CA 1
ATOM 867 C C . ASP A 1 124 ? 0.208 2.392 18.070 1.00 87.69 124 ASP A C 1
ATOM 869 O O . ASP A 1 124 ? -0.574 3.282 18.406 1.00 87.69 124 ASP A O 1
ATOM 873 N N . ALA A 1 125 ? -0.225 1.210 17.621 1.00 86.62 125 ALA A N 1
ATOM 874 C CA . ALA A 1 125 ? -1.633 0.899 17.412 1.00 86.62 125 ALA A CA 1
ATOM 875 C C . ALA A 1 125 ? -2.460 1.044 18.698 1.00 86.62 125 ALA A C 1
ATOM 877 O O . ALA A 1 125 ? -3.534 1.642 18.662 1.00 86.62 125 ALA A O 1
ATOM 878 N N . LEU A 1 126 ? -1.951 0.569 19.841 1.00 86.56 126 LEU A N 1
ATOM 879 C CA . LEU A 1 126 ? -2.614 0.733 21.141 1.00 86.56 126 LEU A CA 1
ATOM 880 C C . LEU A 1 126 ? -2.826 2.211 21.500 1.00 86.56 126 LEU A C 1
ATOM 8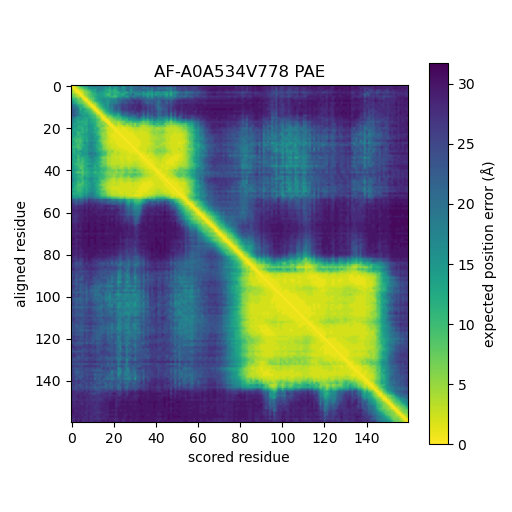82 O O . LEU A 1 126 ? -3.931 2.587 21.889 1.00 86.56 126 LEU A O 1
ATOM 886 N N . GLY A 1 127 ? -1.818 3.063 21.292 1.00 88.50 127 GLY A N 1
ATOM 887 C CA . GLY A 1 127 ? -1.953 4.505 21.526 1.00 88.50 127 GLY A CA 1
ATOM 888 C C . GLY A 1 127 ? -3.007 5.156 20.622 1.00 88.50 127 GLY A C 1
ATOM 889 O O . GLY A 1 127 ? -3.781 6.009 21.062 1.00 88.50 127 GLY A O 1
ATOM 890 N N . VAL A 1 128 ? -3.095 4.717 19.363 1.00 87.56 128 VAL A N 1
ATOM 891 C CA . VAL A 1 128 ? -4.130 5.194 18.434 1.00 87.56 128 VAL A CA 1
ATOM 892 C C . VAL A 1 128 ? -5.521 4.702 18.842 1.00 87.56 128 VAL A C 1
ATOM 894 O O . VAL A 1 128 ? -6.481 5.470 18.754 1.00 87.56 128 VAL A O 1
ATOM 897 N N . ILE A 1 129 ? -5.650 3.461 19.316 1.00 89.00 129 ILE A N 1
ATOM 898 C CA . ILE A 1 129 ? -6.928 2.900 19.776 1.00 89.00 129 ILE A CA 1
ATOM 899 C C . ILE A 1 129 ? -7.476 3.693 20.964 1.00 89.00 129 ILE A C 1
ATOM 901 O O . ILE A 1 129 ? -8.658 4.041 20.963 1.00 89.00 129 ILE A O 1
ATOM 905 N N . GLU A 1 130 ? -6.626 4.041 21.930 1.00 87.69 130 GLU A N 1
ATOM 906 C CA . GLU A 1 130 ? -7.026 4.836 23.097 1.00 87.69 130 GLU A CA 1
ATOM 907 C C . GLU A 1 130 ? -7.506 6.242 22.709 1.00 87.69 130 GLU A C 1
ATOM 909 O O . GLU A 1 130 ? -8.498 6.735 23.247 1.00 87.69 130 GLU A O 1
ATOM 914 N N . ALA A 1 131 ? -6.841 6.883 21.744 1.00 88.81 131 ALA A N 1
ATOM 915 C CA . ALA A 1 131 ? -7.150 8.256 21.347 1.00 88.81 131 ALA A CA 1
ATOM 916 C C . ALA A 1 131 ? -8.282 8.375 20.310 1.00 88.81 131 ALA A C 1
ATOM 918 O O . ALA A 1 131 ? -8.931 9.419 20.217 1.00 88.81 131 ALA A O 1
ATOM 919 N N . TRP A 1 132 ? -8.486 7.354 19.474 1.00 85.00 132 TRP A N 1
ATOM 920 C CA . TRP A 1 132 ? -9.289 7.465 18.250 1.00 85.00 132 TRP A CA 1
ATOM 921 C C . TRP A 1 132 ? -10.248 6.289 18.009 1.00 85.00 132 TRP A C 1
ATO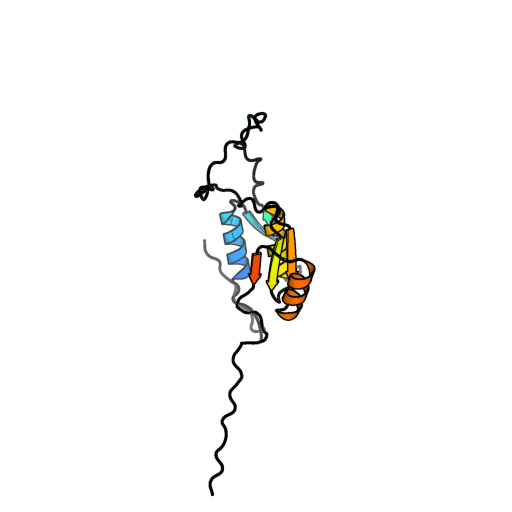M 923 O O . TRP A 1 132 ? -10.950 6.291 16.999 1.00 85.00 132 TRP A O 1
ATOM 933 N N . THR A 1 133 ? -10.334 5.346 18.959 1.00 87.88 133 THR A N 1
ATOM 934 C CA . THR A 1 133 ? -11.341 4.265 19.063 1.00 87.88 133 THR A CA 1
ATOM 935 C C . THR A 1 133 ? -11.827 3.729 17.711 1.00 87.88 133 THR A C 1
ATOM 937 O O . THR A 1 133 ? -12.991 3.927 17.374 1.00 87.88 133 THR A O 1
ATOM 940 N N . PRO A 1 134 ? -10.954 3.107 16.900 1.00 88.31 134 PRO A N 1
ATOM 941 C CA . PRO A 1 134 ? -11.319 2.639 15.567 1.00 88.31 134 PRO A CA 1
ATOM 942 C C . PRO A 1 134 ? -12.457 1.613 15.624 1.00 88.31 134 PRO A C 1
ATOM 944 O O . PRO A 1 134 ? -12.564 0.837 16.573 1.00 88.31 134 PRO A O 1
ATOM 947 N N . ASP A 1 135 ? -13.283 1.597 14.583 1.00 85.38 135 ASP A N 1
ATOM 948 C CA . ASP A 1 135 ? -14.387 0.648 14.426 1.00 85.38 135 ASP A CA 1
ATOM 949 C C . ASP A 1 135 ? -13.876 -0.704 13.887 1.00 85.38 135 ASP A C 1
ATOM 951 O O . ASP A 1 135 ? -14.461 -1.751 14.164 1.00 85.38 135 ASP A O 1
ATOM 955 N N . VAL A 1 136 ? -12.764 -0.689 13.136 1.00 87.50 136 VAL A N 1
ATOM 956 C CA . VAL A 1 136 ? -12.105 -1.879 12.572 1.00 87.50 136 VAL A CA 1
ATOM 957 C C . VAL A 1 136 ? -10.582 -1.748 12.672 1.00 87.50 136 VAL A C 1
ATOM 959 O O . VAL A 1 136 ? -10.021 -0.683 12.414 1.00 87.50 136 VAL A O 1
ATOM 962 N N . LEU A 1 137 ? -9.910 -2.853 13.006 1.00 88.69 137 LEU A N 1
ATOM 963 C CA . LEU A 1 137 ? -8.454 -2.992 12.982 1.00 88.69 137 LEU A CA 1
ATOM 964 C C . LEU A 1 137 ? -8.049 -3.947 11.852 1.00 88.69 137 LEU A C 1
ATOM 966 O O . LEU A 1 137 ? -8.521 -5.082 11.804 1.00 88.69 137 LEU A O 1
ATOM 970 N N . VAL A 1 138 ? -7.159 -3.498 10.974 1.00 87.94 138 VAL A N 1
ATOM 971 C CA . VAL A 1 138 ? -6.500 -4.310 9.947 1.00 87.94 138 VAL A CA 1
ATOM 972 C C . VAL A 1 138 ? -5.039 -4.423 10.354 1.00 87.94 138 VAL A C 1
ATOM 974 O O . VAL A 1 138 ? -4.354 -3.412 10.415 1.00 87.94 138 VAL A O 1
ATOM 977 N N . SER A 1 139 ? -4.568 -5.624 10.671 1.00 85.94 139 SER A N 1
ATOM 978 C CA . SER A 1 139 ? -3.194 -5.857 11.123 1.00 85.94 139 SER A CA 1
ATOM 979 C C . SER A 1 139 ? -2.507 -6.827 10.182 1.00 85.94 139 SER A C 1
ATOM 981 O O . SER A 1 139 ? -3.098 -7.858 9.848 1.00 85.94 139 SER A O 1
ATOM 983 N N . ASP A 1 140 ? -1.262 -6.538 9.817 1.00 85.81 140 ASP A N 1
ATOM 984 C CA . ASP A 1 140 ? -0.392 -7.561 9.263 1.00 85.81 140 ASP A CA 1
ATOM 985 C C . ASP A 1 140 ? -0.147 -8.654 10.317 1.00 85.81 140 ASP A C 1
ATOM 987 O O . ASP A 1 140 ? -0.036 -8.398 11.522 1.00 85.81 140 ASP A O 1
ATOM 991 N N . ILE A 1 141 ? -0.146 -9.896 9.844 1.00 77.25 141 ILE A N 1
ATOM 992 C CA . ILE A 1 141 ? 0.042 -11.105 10.648 1.00 77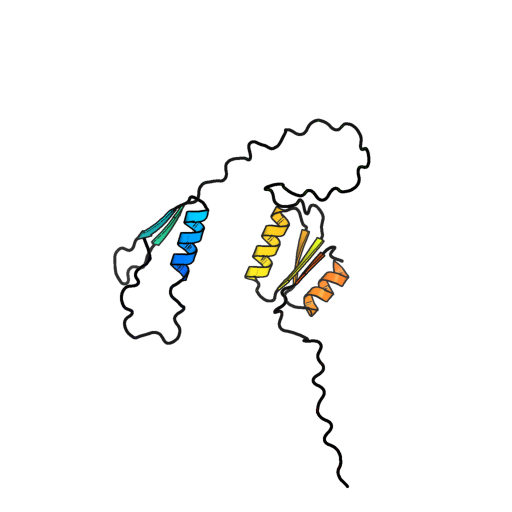.25 141 ILE A CA 1
ATOM 993 C C . ILE A 1 141 ? 1.524 -11.387 10.910 1.00 77.25 141 ILE A C 1
ATOM 995 O O . ILE A 1 141 ? 1.841 -12.170 11.805 1.00 77.25 141 ILE A O 1
ATOM 999 N N . GLY A 1 142 ? 2.413 -10.793 10.109 1.00 76.81 142 GLY A N 1
ATOM 1000 C CA . GLY A 1 142 ? 3.861 -10.931 10.202 1.00 76.81 142 GLY A CA 1
ATOM 1001 C C . GLY A 1 142 ? 4.535 -9.888 11.089 1.00 76.81 142 GLY A C 1
ATOM 1002 O O . GLY A 1 142 ? 5.758 -9.945 11.214 1.00 76.81 142 GLY A O 1
ATOM 1003 N N . LEU A 1 143 ? 3.767 -8.985 11.717 1.00 74.12 143 LEU A N 1
ATOM 1004 C CA . LEU A 1 143 ? 4.300 -7.887 12.521 1.00 74.12 143 LEU A CA 1
ATOM 1005 C C . LEU A 1 143 ? 5.345 -8.378 13.539 1.00 74.12 143 LEU A C 1
ATOM 1007 O O . LEU A 1 143 ? 5.015 -9.155 14.443 1.00 74.12 143 LEU A O 1
ATOM 1011 N N . PRO A 1 144 ? 6.601 -7.911 13.447 1.00 65.62 144 PRO A N 1
ATOM 1012 C CA . PRO A 1 144 ? 7.633 -8.279 14.399 1.00 65.62 144 PRO A CA 1
ATOM 1013 C C . PRO A 1 144 ? 7.396 -7.569 15.741 1.00 65.62 144 PRO A C 1
ATOM 1015 O O . PRO A 1 144 ? 7.522 -6.349 15.851 1.00 65.62 144 PRO A O 1
ATOM 1018 N N . GLY A 1 145 ? 7.086 -8.334 16.791 1.00 61.34 145 GLY A N 1
ATOM 1019 C CA . GLY A 1 145 ? 6.977 -7.825 18.161 1.00 61.34 145 GLY A CA 1
ATOM 1020 C C . GLY A 1 145 ? 5.894 -8.516 18.990 1.00 61.34 145 GLY A C 1
ATOM 1021 O O . GLY A 1 145 ? 4.747 -8.598 18.567 1.00 61.34 145 GLY A O 1
ATOM 1022 N N . ASP A 1 146 ? 6.295 -8.974 20.180 1.00 53.16 146 ASP A N 1
ATOM 1023 C CA . ASP A 1 146 ? 5.519 -9.732 21.171 1.00 53.16 146 ASP A CA 1
ATOM 1024 C C . ASP A 1 146 ? 4.650 -10.845 20.568 1.00 53.16 146 ASP A C 1
ATOM 1026 O O . ASP A 1 146 ? 3.431 -10.924 20.742 1.00 53.16 146 ASP A O 1
ATOM 1030 N N . ASP A 1 147 ? 5.333 -11.795 19.934 1.00 49.06 147 ASP A N 1
ATOM 1031 C CA . ASP A 1 147 ? 4.942 -13.191 20.016 1.00 49.06 147 ASP A CA 1
ATOM 1032 C C . ASP A 1 147 ? 4.647 -13.527 21.487 1.00 49.06 147 ASP A C 1
ATOM 1034 O O . ASP A 1 147 ? 5.534 -13.633 22.330 1.00 49.06 147 ASP A O 1
ATOM 1038 N N . GLY A 1 148 ? 3.357 -13.653 21.808 1.00 42.66 148 GLY A N 1
ATOM 1039 C CA . GLY A 1 148 ? 2.809 -13.958 23.131 1.00 42.66 148 GLY A CA 1
ATOM 1040 C C . GLY A 1 148 ? 3.169 -15.348 23.668 1.00 42.66 148 GLY A C 1
ATOM 1041 O O . GLY A 1 148 ? 2.333 -16.012 24.279 1.00 42.66 148 GLY A O 1
ATOM 1042 N N . TYR A 1 149 ? 4.403 -15.801 23.466 1.00 35.50 149 TYR A N 1
ATOM 1043 C CA . TYR A 1 149 ? 4.993 -16.923 24.166 1.00 35.50 149 TYR A CA 1
ATOM 1044 C C . TYR A 1 149 ? 6.105 -16.411 25.082 1.00 35.50 149 TYR A C 1
ATOM 1046 O O . TYR A 1 149 ? 7.219 -16.165 24.624 1.00 35.50 149 TYR A O 1
ATOM 1054 N N . PRO A 1 150 ? 5.871 -16.316 26.405 1.00 42.19 150 PRO A N 1
ATOM 1055 C CA . PRO A 1 150 ? 6.986 -16.259 27.328 1.00 42.19 150 PRO A CA 1
ATOM 1056 C C . PRO A 1 150 ? 7.801 -17.533 27.110 1.00 42.19 150 PRO A C 1
ATOM 1058 O O . PRO A 1 150 ? 7.347 -18.642 27.412 1.00 42.19 150 PRO A O 1
ATOM 1061 N N . THR A 1 151 ? 9.006 -17.376 26.565 1.00 41.00 151 THR A N 1
ATOM 1062 C CA . THR A 1 151 ? 10.052 -18.394 26.565 1.00 41.00 151 THR A CA 1
ATOM 1063 C C . THR A 1 151 ? 10.215 -18.887 27.994 1.00 41.00 151 THR A C 1
ATOM 1065 O O . THR A 1 151 ? 10.879 -18.265 28.826 1.00 41.00 151 THR A O 1
ATOM 1068 N N . ARG A 1 152 ? 9.545 -20.000 28.306 1.00 38.16 152 ARG A N 1
ATOM 1069 C CA . ARG A 1 152 ? 9.669 -20.700 29.575 1.00 38.16 152 ARG A CA 1
ATOM 1070 C C . ARG A 1 152 ? 11.094 -21.222 29.635 1.00 38.16 152 ARG A C 1
ATOM 1072 O O . ARG A 1 152 ? 11.412 -22.250 29.040 1.00 38.16 152 ARG A O 1
ATOM 1079 N N . THR A 1 153 ? 11.950 -20.500 30.343 1.00 49.84 153 THR A N 1
ATOM 1080 C CA . THR A 1 153 ? 13.289 -20.961 30.689 1.00 49.84 153 THR A CA 1
ATOM 1081 C C . THR A 1 153 ? 13.186 -22.346 31.338 1.00 49.84 153 THR A C 1
ATOM 1083 O O . THR A 1 153 ? 12.350 -22.558 32.228 1.00 49.84 153 THR A O 1
ATOM 1086 N N . PRO A 1 154 ? 13.984 -23.338 30.906 1.00 44.00 154 PRO A N 1
ATOM 1087 C CA . PRO A 1 154 ? 14.039 -24.604 31.610 1.00 44.00 154 PRO A CA 1
ATOM 1088 C C . PRO A 1 154 ? 14.644 -24.339 32.991 1.00 44.00 154 PRO A C 1
ATOM 1090 O O . PRO A 1 154 ? 15.809 -23.963 33.113 1.00 44.00 154 PRO A O 1
ATOM 1093 N N . ARG A 1 155 ? 13.844 -24.526 34.049 1.00 46.69 155 ARG A N 1
ATOM 1094 C CA . ARG A 1 155 ? 14.357 -24.656 35.417 1.00 46.69 155 ARG A CA 1
ATOM 1095 C C . ARG A 1 155 ? 15.278 -25.871 35.441 1.00 46.69 155 ARG A C 1
ATOM 1097 O O . ARG A 1 155 ? 14.808 -27.003 35.535 1.00 46.69 155 ARG A O 1
ATOM 1104 N N . THR A 1 156 ? 16.580 -25.635 35.365 1.00 49.59 156 THR A N 1
ATOM 1105 C CA . THR A 1 156 ? 17.590 -26.618 35.739 1.00 49.59 156 THR A CA 1
ATOM 1106 C C . THR A 1 156 ? 17.374 -26.974 37.207 1.00 49.59 156 THR A C 1
ATOM 1108 O O . THR A 1 156 ? 17.439 -26.136 38.109 1.00 49.59 156 THR A O 1
ATOM 1111 N N . GLY A 1 157 ? 16.998 -28.231 37.435 1.00 46.97 157 GLY A N 1
ATOM 1112 C CA . GLY A 1 157 ? 16.821 -28.793 38.761 1.00 46.97 157 GLY A CA 1
ATOM 1113 C C . GLY A 1 157 ? 18.145 -28.794 39.517 1.00 46.97 157 GLY A C 1
ATOM 1114 O O . GLY A 1 157 ? 19.159 -29.268 39.012 1.00 46.97 157 GLY A O 1
ATOM 1115 N N . ARG A 1 158 ? 18.111 -28.285 40.752 1.00 47.88 158 ARG A N 1
ATOM 1116 C CA . ARG A 1 158 ? 19.092 -28.613 41.788 1.00 47.88 158 ARG A CA 1
ATOM 1117 C C . ARG A 1 158 ? 19.054 -30.126 42.019 1.00 47.88 158 ARG A C 1
ATOM 1119 O O . ARG A 1 158 ? 18.101 -30.623 42.618 1.00 47.88 158 ARG A O 1
ATOM 1126 N N . GLY A 1 159 ? 20.081 -30.829 41.553 1.00 49.97 159 GLY A N 1
ATOM 1127 C CA . GLY A 1 159 ? 20.487 -32.113 42.118 1.00 49.97 159 GLY A CA 1
ATOM 1128 C C . GLY A 1 159 ? 21.179 -31.870 43.458 1.00 49.97 159 GLY A C 1
ATOM 1129 O O . GLY A 1 159 ? 21.927 -30.902 43.595 1.00 49.97 159 GLY A O 1
ATOM 1130 N N . ARG A 1 160 ? 20.826 -32.694 44.444 1.00 44.59 160 ARG A N 1
ATOM 1131 C CA . ARG A 1 160 ? 21.503 -32.813 45.737 1.00 44.59 160 ARG A CA 1
ATOM 1132 C C . ARG A 1 160 ? 22.867 -33.469 45.578 1.00 44.59 160 ARG A C 1
ATOM 1134 O O . ARG A 1 160 ? 23.005 -34.253 44.614 1.00 44.59 160 ARG A O 1
#

Foldseek 3Di:
DDDDDDDDDPDDPDDDPPCVVVVVQVVLVVQVWHKDKDAPDPPRDIDIDIGGDDDDPPPPDDDDDPDDDDDDDPDDPPDDDPDQAQQAAFEEEEEALDPVVQVVVCVVCVVSNYNYDYDNAPVRSVVCCVVPVGPYYHYDPPGPDDPVDDPPDPPPDDDD

Nearest PDB structures (foldseek):
  8fk2-assembly1_B  TM=9.058E-01  e=8.875E-04  Streptococcus mutans UA159
  5ed4-assembly2_E  TM=9.377E-01  e=1.501E-03  Mycobacterium tuberculosis
  4hnr-assembly1_A  TM=9.153E-01  e=2.226E-03  Vibrio cholerae
  1ys7-assembly1_A  TM=9.152E-01  e=4.897E-03  Mycobacterium tuberculosis
  3c97-assembly1_A-2  TM=8.351E-01  e=1.945E-02  Aspergillus oryzae RIB40

Mean predicted aligned error: 19.07 Å

pLDDT: mean 70.67, std 20.41, range [33.28, 94.06]

Secondary structure (DSSP, 8-state):
----PPP--S--SS---S-HHHHHHHHHHHTT-EEEEE-SSTTS--EEEEE-------TT----PPP--------------SS----TT-EEEEE-S-HHHHHHHHHHHHHTT-EEEEESSHHHHHHHHHHH--SEEEE-TT--S--S------------

Radius of gyration: 25.49 Å; Cα contacts (8 Å, |Δi|>4): 152; chains: 1; bounding box: 68×46×73 Å

Solvent-accessible surface area (backbone atoms only — not comparable to full-atom values): 10651 Å² total; per-residue (Å²): 138,80,90,79,82,75,87,77,75,97,74,73,96,80,74,78,92,74,49,68,63,59,52,52,44,52,54,33,51,74,59,68,28,46,73,49,75,51,60,93,43,92,95,64,58,72,50,74,50,78,46,70,66,77,82,67,80,77,89,77,70,77,75,89,71,85,88,76,80,93,74,95,72,80,88,69,81,81,81,85,62,105,57,80,66,81,37,66,79,40,34,33,36,36,34,35,69,49,64,70,58,38,50,53,50,39,50,56,39,39,76,28,43,22,49,56,48,73,23,61,39,73,72,51,38,51,57,47,42,76,76,62,62,49,77,42,80,48,64,56,89,78,59,89,71,82,73,92,62,82,80,76,72,82,79,78,75,84,77,131

Sequence (160 aa):
DRFRQAESGSTRSHGGLGLGLAIARNLVDLHGGGVRAASPGAGRGATFTVTLPLAGPRKDLPAPQPAASPQPTPPRAREGGDGMPDLGGLRILVVDDEVDACEAIAVALGLAGANARTARSARDALGVIEAWTPDVLVSDIGLPGDDGYPTRTPRTGRGR